Protein AF-A0A6G8PZ18-F1 (afdb_monomer_lite)

pLDDT: mean 74.46, std 16.66, range [36.09, 93.75]

Organism: NCBI:txid2653852

Foldseek 3Di:
DDPPDPPPQDAQCACVVHPDRRRHGFPDADPNGTHNPVVVVVVVVVVVVVVPDDPDPVVLVVVCVVDDVVVNVVVVVVVVVVVPDDPDPDDDDDDD

Structure (mmCIF, N/CA/C/O backbone):
data_AF-A0A6G8PZ18-F1
#
_entry.id   AF-A0A6G8PZ18-F1
#
loop_
_atom_site.group_PDB
_atom_site.id
_atom_site.type_symbol
_atom_site.label_atom_id
_atom_site.label_alt_id
_atom_site.label_comp_id
_atom_site.label_asym_id
_atom_site.label_entity_id
_atom_site.label_seq_id
_atom_site.pdbx_PDB_ins_code
_atom_site.Cartn_x
_atom_site.Cartn_y
_atom_site.Cartn_z
_atom_site.occupancy
_atom_site.B_iso_or_equiv
_atom_site.auth_seq_id
_atom_site.auth_comp_id
_atom_site.auth_asym_id
_atom_site.auth_atom_id
_atom_site.pdbx_PDB_model_num
ATOM 1 N N . MET A 1 1 ? -9.345 18.962 28.531 1.00 39.25 1 MET A N 1
ATOM 2 C CA . MET A 1 1 ? -8.902 17.553 28.409 1.00 39.25 1 MET A CA 1
ATOM 3 C C . MET A 1 1 ? -10.086 16.687 28.835 1.00 39.25 1 MET A C 1
ATOM 5 O O . MET A 1 1 ? -10.615 16.973 29.891 1.00 39.25 1 MET A O 1
ATOM 9 N N . GLY A 1 2 ? -10.638 15.736 28.082 1.00 37.50 2 GLY A N 1
ATOM 10 C CA . GLY A 1 2 ? -10.240 15.141 26.811 1.00 37.50 2 GLY A CA 1
ATOM 11 C C . GLY A 1 2 ? -11.452 14.859 25.911 1.00 37.50 2 GLY A C 1
ATOM 12 O O . GLY A 1 2 ? -12.573 14.655 26.374 1.00 37.50 2 GLY A O 1
ATOM 13 N N . LEU A 1 3 ? -11.199 14.903 24.606 1.00 41.94 3 LEU A N 1
ATOM 14 C CA . LEU A 1 3 ? -12.154 14.610 23.547 1.00 41.94 3 LEU A CA 1
ATOM 15 C C . LEU A 1 3 ? -12.273 13.087 23.418 1.00 41.94 3 LEU A C 1
ATOM 17 O O . LEU A 1 3 ? -11.537 12.471 22.651 1.00 41.94 3 LEU A O 1
ATOM 21 N N . PHE A 1 4 ? -13.194 12.465 24.153 1.00 38.62 4 PHE A N 1
ATOM 22 C CA . PHE A 1 4 ? -13.643 11.107 23.834 1.00 38.62 4 PHE A CA 1
ATOM 23 C C . PHE A 1 4 ? -14.584 11.181 22.627 1.00 38.62 4 PHE A C 1
ATOM 25 O O . PHE A 1 4 ? -15.793 10.981 22.725 1.00 38.62 4 PHE A O 1
ATOM 32 N N . GLY A 1 5 ? -14.011 11.542 21.476 1.00 36.09 5 GLY A N 1
ATOM 33 C CA . GLY A 1 5 ? -14.645 11.328 20.188 1.00 36.09 5 GLY A CA 1
ATOM 34 C C . GLY A 1 5 ? -14.917 9.837 20.058 1.00 36.09 5 GLY A C 1
ATOM 35 O O . GLY A 1 5 ? -14.018 9.020 20.260 1.00 36.09 5 GLY A O 1
ATOM 36 N N . ARG A 1 6 ? -16.179 9.498 19.798 1.00 40.88 6 ARG A N 1
ATOM 37 C CA . ARG A 1 6 ? -16.659 8.162 19.441 1.00 40.88 6 ARG A CA 1
ATOM 38 C C . ARG A 1 6 ? -15.587 7.473 18.580 1.00 40.88 6 ARG A C 1
ATOM 40 O O . ARG A 1 6 ? -15.339 7.915 17.462 1.00 40.88 6 ARG A O 1
ATOM 47 N N . ARG A 1 7 ? -14.918 6.432 19.094 1.00 45.75 7 ARG A N 1
ATOM 48 C CA . ARG A 1 7 ? -14.158 5.508 18.240 1.00 45.75 7 ARG A CA 1
ATOM 49 C C . ARG A 1 7 ? -15.209 4.778 1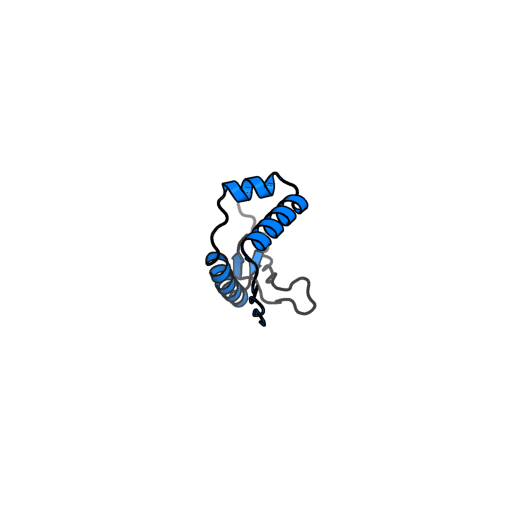7.415 1.00 45.75 7 ARG A C 1
ATOM 51 O O . ARG A 1 7 ? -15.690 3.731 17.832 1.00 45.75 7 ARG A O 1
ATOM 58 N N . GLU A 1 8 ? -15.637 5.375 16.306 1.00 48.50 8 GLU A N 1
ATOM 59 C CA . GLU A 1 8 ? -16.239 4.612 15.222 1.00 48.50 8 GLU A CA 1
ATOM 60 C C . GLU A 1 8 ? -15.243 3.498 14.932 1.00 48.50 8 GLU A C 1
ATOM 62 O O . GLU A 1 8 ? -14.103 3.749 14.535 1.00 48.50 8 GLU A O 1
ATOM 67 N N . SER A 1 9 ? -15.622 2.273 15.284 1.00 56.31 9 SER A N 1
ATOM 68 C CA . SER A 1 9 ? -14.872 1.084 14.928 1.00 56.31 9 SER A CA 1
ATOM 69 C C . SER A 1 9 ? -14.796 1.085 13.409 1.00 56.31 9 SER A C 1
ATOM 71 O O . SER A 1 9 ? -15.775 0.734 12.749 1.00 56.31 9 SER A O 1
ATOM 73 N N . LYS A 1 10 ? -13.677 1.573 12.859 1.00 73.88 10 LYS A N 1
ATOM 74 C CA . LYS A 1 10 ?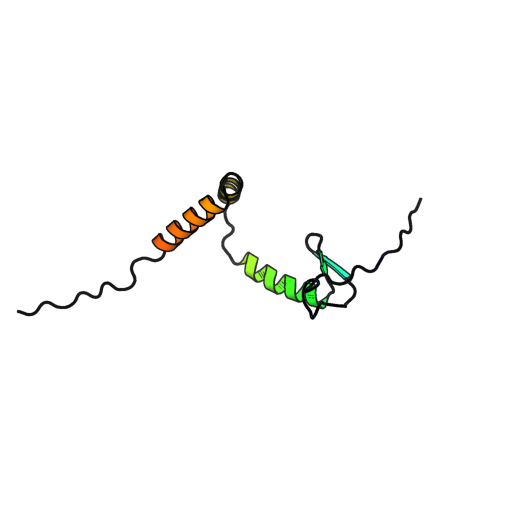 -13.432 1.564 11.418 1.00 73.88 10 LYS A CA 1
ATOM 75 C C . LYS A 1 10 ? -13.687 0.129 10.954 1.00 73.88 10 LYS A C 1
ATOM 77 O O . LYS A 1 10 ? -13.203 -0.806 11.584 1.00 73.88 10 LYS A O 1
ATOM 82 N N . THR A 1 11 ? -14.501 -0.078 9.931 1.00 87.81 11 THR A N 1
ATOM 83 C CA . THR A 1 11 ? -14.667 -1.407 9.333 1.00 87.81 11 THR A CA 1
ATOM 84 C C . THR A 1 11 ? -13.418 -1.751 8.533 1.00 87.81 11 THR A C 1
ATOM 86 O O . THR A 1 11 ? -12.710 -0.858 8.060 1.00 87.81 11 THR A O 1
ATOM 89 N N . CYS A 1 12 ? -13.122 -3.040 8.386 1.00 91.94 12 CYS A N 1
ATOM 90 C CA . CYS A 1 12 ? -12.031 -3.483 7.534 1.00 91.94 12 CYS A CA 1
ATOM 91 C C . CYS A 1 12 ? -12.241 -2.960 6.104 1.00 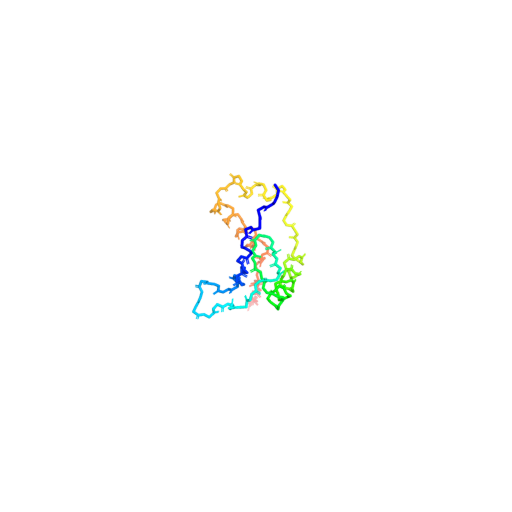91.94 12 CYS A C 1
ATOM 93 O O . CYS A 1 12 ? -13.321 -3.085 5.532 1.00 91.94 12 CYS A O 1
ATOM 95 N N . TRP A 1 13 ? -11.206 -2.350 5.526 1.00 91.00 13 TRP A N 1
ATOM 96 C CA . TRP A 1 13 ? -11.310 -1.726 4.205 1.00 91.00 13 TRP A CA 1
ATOM 97 C C . TRP A 1 13 ? -11.095 -2.703 3.045 1.00 91.00 13 TRP A C 1
ATOM 99 O O . TRP A 1 13 ? -11.257 -2.354 1.872 1.00 91.00 13 TRP A O 1
ATOM 109 N N . VAL A 1 14 ? -10.738 -3.943 3.367 1.00 90.56 14 VAL A N 1
ATOM 110 C CA . VAL A 1 14 ? -10.504 -5.009 2.398 1.00 90.56 14 VAL A CA 1
ATOM 111 C C . VAL A 1 14 ? -11.769 -5.237 1.596 1.00 90.56 14 VAL A C 1
ATOM 113 O O . VAL A 1 14 ? -12.844 -5.460 2.155 1.00 90.56 14 VAL A O 1
ATOM 116 N N . ARG A 1 15 ? -11.625 -5.176 0.269 1.00 86.31 15 ARG A N 1
ATOM 117 C CA . ARG A 1 15 ? -12.718 -5.401 -0.685 1.00 86.31 15 ARG A C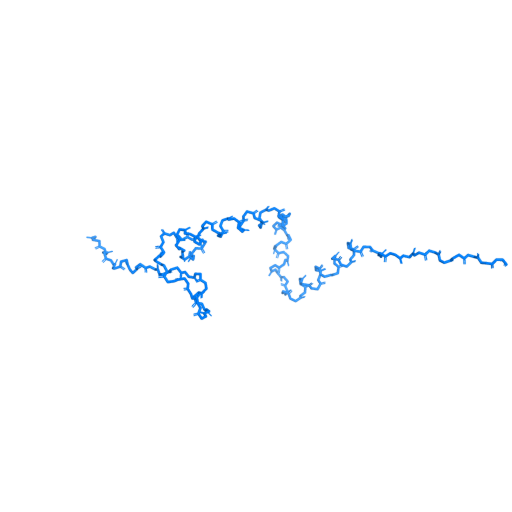A 1
ATOM 118 C C . ARG A 1 15 ? -13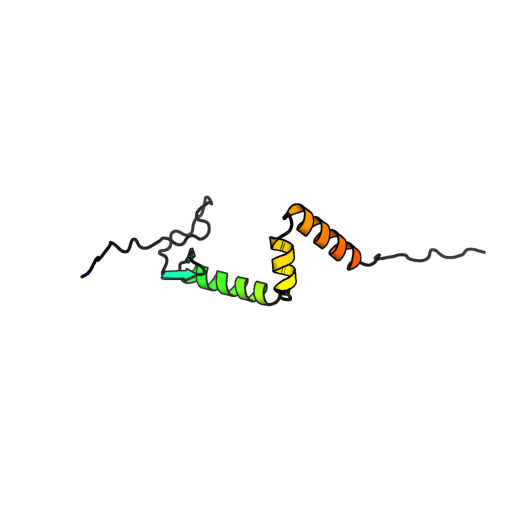.900 -4.436 -0.511 1.00 86.31 15 ARG A C 1
ATOM 120 O O . ARG A 1 15 ? -14.973 -4.697 -1.044 1.00 86.31 15 ARG A O 1
ATOM 127 N N . SER A 1 16 ? -13.692 -3.299 0.161 1.00 86.56 16 SER A N 1
ATOM 128 C CA . SER A 1 16 ? -14.726 -2.293 0.462 1.00 86.56 16 SER A CA 1
ATOM 129 C C . SER A 1 16 ? -15.453 -1.742 -0.767 1.00 86.56 16 SER A C 1
AT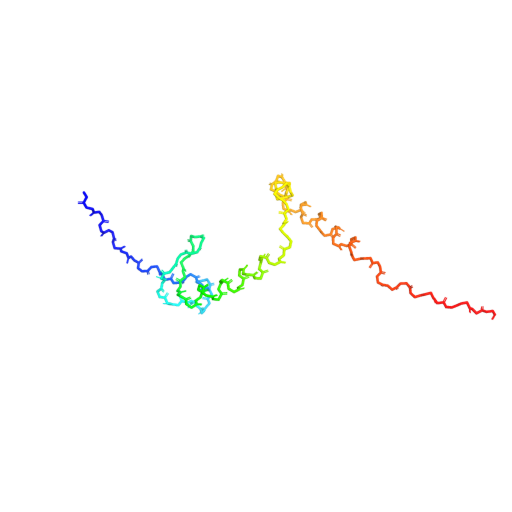OM 131 O O . SER A 1 16 ? -16.590 -1.304 -0.652 1.00 86.56 16 SER A O 1
ATOM 133 N N . SER A 1 17 ? -14.812 -1.768 -1.939 1.00 87.12 17 SER A N 1
ATOM 134 C CA . SER A 1 17 ? -15.388 -1.319 -3.217 1.00 87.12 17 SER A CA 1
ATOM 135 C C . SER A 1 17 ? -15.892 -2.467 -4.104 1.00 87.12 17 SER A C 1
ATOM 137 O O . SER A 1 17 ? -16.037 -2.289 -5.308 1.00 87.12 17 SER A O 1
ATOM 139 N N . THR A 1 18 ? -16.100 -3.659 -3.542 1.00 90.06 18 THR A N 1
ATOM 140 C CA . THR A 1 18 ? -16.612 -4.838 -4.261 1.00 90.06 18 THR A CA 1
ATOM 141 C C . THR A 1 18 ? -17.933 -5.303 -3.651 1.00 90.06 18 THR A C 1
ATOM 143 O O . THR A 1 18 ? -18.257 -4.906 -2.535 1.00 90.06 18 THR A O 1
ATOM 146 N N . ASP A 1 19 ? -18.662 -6.180 -4.345 1.00 92.62 19 ASP A N 1
ATOM 147 C CA . ASP A 1 19 ? -19.953 -6.714 -3.876 1.00 92.62 19 ASP A CA 1
ATOM 148 C C . ASP A 1 19 ? -19.852 -7.594 -2.613 1.00 92.62 19 ASP A C 1
ATOM 150 O O . ASP A 1 19 ? -20.863 -7.885 -1.980 1.00 92.62 19 ASP A O 1
ATOM 154 N N . ASP A 1 20 ? -18.641 -8.009 -2.223 1.00 87.50 20 ASP A N 1
ATOM 155 C CA . ASP A 1 20 ? -18.379 -8.816 -1.023 1.00 87.50 20 ASP A CA 1
ATOM 156 C C . ASP A 1 20 ? -17.233 -8.188 -0.200 1.00 87.50 20 ASP A C 1
ATOM 158 O O . ASP A 1 20 ? -16.075 -8.623 -0.276 1.00 87.50 20 ASP A O 1
ATOM 162 N N . PRO A 1 21 ? -17.526 -7.089 0.528 1.00 90.06 21 PRO A N 1
ATOM 163 C CA . PRO A 1 21 ? -16.562 -6.391 1.365 1.00 90.06 21 PRO A CA 1
ATOM 164 C C . PRO A 1 21 ? -16.340 -7.113 2.696 1.00 90.06 21 PRO A C 1
ATOM 166 O O . PRO A 1 21 ? -17.235 -7.751 3.254 1.00 90.06 21 PRO A O 1
ATOM 169 N N . CYS A 1 22 ? -15.154 -6.943 3.283 1.00 88.44 22 CYS A N 1
ATOM 170 C CA . CYS A 1 22 ? -14.898 -7.449 4.625 1.00 88.44 22 CYS A CA 1
ATOM 171 C C . CYS A 1 22 ? -15.679 -6.623 5.664 1.00 88.44 22 CYS A C 1
ATOM 173 O O . CYS A 1 22 ? -15.257 -5.545 6.070 1.00 88.44 22 CYS A O 1
ATOM 175 N N . GLY A 1 23 ? -16.814 -7.142 6.138 1.00 87.75 23 GLY A N 1
ATOM 176 C CA . GLY A 1 23 ? -17.648 -6.486 7.158 1.00 87.75 23 GLY A CA 1
ATOM 177 C C . GLY A 1 23 ? -17.102 -6.547 8.594 1.00 87.75 23 GLY A C 1
ATOM 178 O O . GLY A 1 23 ? -17.784 -6.127 9.527 1.00 87.75 23 GLY A O 1
ATOM 179 N N . ARG A 1 24 ? -15.902 -7.105 8.809 1.00 91.75 24 ARG A N 1
ATOM 180 C CA . ARG A 1 24 ? -15.311 -7.269 10.149 1.00 91.75 24 ARG A CA 1
ATOM 181 C C . ARG A 1 24 ? -14.850 -5.915 10.711 1.00 91.75 24 ARG A C 1
ATOM 183 O O . ARG A 1 24 ? -14.377 -5.075 9.941 1.00 91.75 24 ARG A O 1
ATOM 190 N N . PRO A 1 25 ? -14.929 -5.693 12.035 1.00 89.88 25 PRO A N 1
ATOM 191 C CA . PRO A 1 25 ? -14.344 -4.505 12.647 1.00 89.88 25 PRO A CA 1
ATOM 192 C C . PRO A 1 25 ? -12.828 -4.507 12.431 1.00 89.88 25 PRO A C 1
ATOM 194 O O . PRO A 1 25 ? -12.184 -5.557 12.489 1.00 89.88 25 PRO A O 1
ATOM 197 N N . ALA A 1 26 ? -12.261 -3.337 12.158 1.00 91.75 26 ALA A N 1
ATOM 198 C CA . ALA A 1 26 ? -10.823 -3.184 12.072 1.00 91.75 26 ALA A CA 1
ATOM 199 C C . ALA A 1 26 ? -10.215 -3.140 13.474 1.00 91.75 26 ALA A C 1
ATOM 201 O O . ALA A 1 26 ? -10.685 -2.415 14.354 1.00 91.75 26 ALA A O 1
ATOM 202 N N . THR A 1 27 ? -9.140 -3.900 13.638 1.00 90.88 27 THR A N 1
ATOM 203 C CA . THR A 1 27 ? -8.365 -3.999 14.880 1.00 90.88 27 THR A CA 1
ATOM 204 C C . THR A 1 27 ? -6.972 -3.400 14.700 1.00 90.88 27 THR A C 1
ATOM 206 O O . THR A 1 27 ? -6.371 -2.943 15.668 1.00 90.88 27 THR A O 1
ATOM 209 N N . VAL A 1 28 ? -6.474 -3.354 13.460 1.00 90.00 28 VAL A N 1
ATOM 210 C CA . VAL A 1 28 ? -5.138 -2.859 13.115 1.00 90.00 28 VAL A CA 1
ATOM 211 C C . VAL A 1 28 ? -5.203 -1.871 11.949 1.00 90.00 28 VAL A C 1
ATOM 213 O O . VAL A 1 28 ? -6.153 -1.868 11.166 1.00 90.00 28 VAL A O 1
ATOM 216 N N . GLU A 1 29 ? -4.191 -1.015 11.832 1.00 89.19 29 GLU A N 1
ATOM 217 C CA . GLU A 1 29 ? -4.046 -0.054 10.737 1.00 89.19 29 GLU A CA 1
ATOM 218 C C . GLU A 1 29 ? -2.666 -0.245 10.098 1.00 89.19 29 GLU A C 1
ATOM 220 O O . GLU A 1 29 ? -1.647 -0.112 10.773 1.00 89.19 29 GLU A O 1
ATOM 225 N N . ILE A 1 30 ? -2.631 -0.585 8.808 1.00 83.94 30 ILE A N 1
ATOM 226 C CA . ILE A 1 30 ? -1.401 -0.828 8.045 1.00 83.94 30 ILE A CA 1
ATOM 227 C C . ILE A 1 30 ? -1.316 0.242 6.958 1.00 83.94 30 ILE A C 1
ATOM 229 O O . ILE A 1 30 ? -2.222 0.361 6.136 1.00 83.94 30 ILE A O 1
ATOM 233 N N . LEU A 1 31 ? -0.247 1.048 6.965 1.00 83.50 31 LEU A N 1
ATOM 234 C CA . LEU A 1 31 ? -0.030 2.154 6.013 1.00 83.50 31 LEU A CA 1
ATOM 235 C C . LEU A 1 31 ? -1.220 3.137 5.906 1.00 83.50 31 LEU A C 1
ATOM 237 O O . LEU A 1 31 ? -1.501 3.672 4.836 1.00 83.50 31 LEU A O 1
ATOM 241 N N . GLY A 1 32 ? -1.934 3.370 7.012 1.00 84.50 32 GLY A N 1
ATOM 242 C CA . GLY A 1 32 ? -3.109 4.250 7.048 1.00 84.50 32 GLY A CA 1
ATOM 243 C C . GLY A 1 32 ? -4.422 3.594 6.598 1.00 84.50 32 GLY A C 1
ATOM 244 O O . GLY A 1 32 ? -5.451 4.266 6.531 1.00 84.50 32 GLY A O 1
ATOM 245 N N . VAL A 1 33 ? -4.411 2.292 6.294 1.00 87.25 33 VAL A N 1
ATOM 246 C CA . VAL A 1 33 ? -5.590 1.522 5.876 1.00 87.25 33 VAL A CA 1
ATOM 247 C C . VAL A 1 33 ? -6.038 0.596 7.019 1.00 87.25 33 VAL A C 1
ATOM 249 O O . VAL A 1 33 ? -5.205 -0.122 7.572 1.00 87.25 33 VAL A O 1
ATOM 252 N N . PRO A 1 34 ? -7.328 0.590 7.412 1.00 91.94 34 PRO A N 1
ATOM 253 C CA . PRO A 1 34 ? -7.818 -0.229 8.520 1.00 91.94 34 PRO A CA 1
ATOM 254 C C . PRO A 1 34 ? -8.105 -1.685 8.100 1.00 91.94 34 PRO A C 1
ATOM 256 O O . PRO A 1 34 ? -8.831 -1.938 7.134 1.00 91.94 34 PRO A O 1
ATOM 259 N N . PHE A 1 35 ? -7.602 -2.653 8.872 1.00 90.25 35 PHE A N 1
ATOM 260 C CA . PHE A 1 35 ? -7.778 -4.094 8.655 1.00 90.25 35 PHE A CA 1
ATOM 261 C C . PHE A 1 35 ? -8.306 -4.805 9.907 1.00 90.25 35 PHE A C 1
ATOM 263 O O . PHE A 1 35 ? -8.016 -4.421 11.042 1.00 90.25 35 PHE A O 1
ATOM 270 N N . CYS A 1 36 ? -9.074 -5.877 9.708 1.00 93.75 36 CYS A N 1
ATOM 271 C CA . CYS A 1 36 ? -9.286 -6.873 10.756 1.00 93.75 36 CYS A CA 1
ATOM 272 C C . CYS A 1 36 ? -8.052 -7.784 10.868 1.00 93.75 36 CYS A C 1
ATOM 274 O O . CYS A 1 36 ? -7.264 -7.868 9.927 1.00 93.75 36 CYS A O 1
ATOM 276 N N . GLU A 1 37 ? -7.898 -8.485 11.992 1.00 90.75 37 GLU A N 1
ATOM 277 C CA . GLU A 1 37 ? -6.726 -9.342 12.250 1.00 90.75 37 GLU A CA 1
ATOM 278 C C . GLU A 1 37 ? -6.480 -10.375 11.142 1.00 90.75 37 GLU A C 1
ATOM 280 O O . GLU A 1 37 ? -5.358 -10.497 10.660 1.00 90.75 37 GLU A O 1
ATOM 285 N N . SER A 1 38 ? -7.530 -11.055 10.668 1.00 90.56 38 SER A N 1
ATOM 286 C CA . SER A 1 38 ? -7.394 -12.076 9.620 1.00 90.56 38 SER A CA 1
ATOM 287 C C . SER A 1 38 ? -6.862 -11.500 8.308 1.00 90.56 38 SER A C 1
ATOM 289 O O . SER A 1 38 ? -5.941 -12.050 7.717 1.00 90.56 38 SER A O 1
ATOM 291 N N . CYS A 1 39 ? -7.403 -10.364 7.859 1.00 91.88 39 CYS A N 1
ATOM 292 C CA . CYS A 1 39 ? -6.947 -9.760 6.610 1.00 91.88 39 CYS A CA 1
ATOM 293 C C . CYS A 1 39 ? -5.585 -9.070 6.743 1.00 91.88 39 CYS A C 1
ATOM 295 O O . CYS A 1 39 ? -4.888 -8.913 5.747 1.00 91.88 39 CYS A O 1
ATOM 297 N N . ALA A 1 40 ? -5.214 -8.633 7.947 1.00 91.38 40 ALA A N 1
ATOM 298 C CA . ALA A 1 40 ? -3.883 -8.105 8.210 1.00 91.38 40 ALA A CA 1
ATOM 299 C C . ALA A 1 40 ? -2.818 -9.195 8.072 1.00 91.38 40 ALA A C 1
ATOM 301 O O . ALA A 1 40 ? -1.810 -8.974 7.411 1.00 91.38 40 ALA A O 1
ATOM 302 N N . GLN A 1 41 ? -3.083 -10.385 8.613 1.00 90.69 41 GLN A N 1
ATOM 303 C CA . GLN A 1 41 ? -2.185 -11.527 8.485 1.00 90.69 41 GLN A CA 1
ATOM 304 C C . GLN A 1 41 ? -2.000 -11.946 7.020 1.00 90.69 41 GLN A C 1
ATOM 306 O O . GLN A 1 41 ? -0.872 -12.091 6.558 1.00 90.69 41 GLN A O 1
ATOM 311 N N . GLU A 1 42 ? -3.094 -12.051 6.258 1.00 88.81 42 GLU A N 1
ATOM 312 C CA . GLU A 1 42 ? -3.018 -12.313 4.814 1.00 88.81 42 GLU A CA 1
ATOM 313 C C . GLU A 1 42 ? -2.199 -11.229 4.089 1.00 88.81 42 GLU A C 1
ATOM 315 O O . GLU A 1 42 ? -1.350 -11.533 3.252 1.00 88.81 42 GLU A O 1
ATOM 320 N N . TYR A 1 43 ? -2.414 -9.952 4.424 1.00 86.44 43 TYR A N 1
ATOM 321 C CA . TYR A 1 43 ? -1.653 -8.846 3.843 1.00 86.44 43 TYR A CA 1
ATOM 322 C C . TYR A 1 43 ? -0.152 -8.947 4.149 1.00 86.44 43 TYR A C 1
ATOM 324 O O . TYR A 1 43 ? 0.662 -8.691 3.264 1.00 86.44 43 TYR A O 1
ATOM 332 N N . GLU A 1 44 ? 0.228 -9.333 5.367 1.00 83.62 44 GLU A N 1
ATOM 333 C CA . GLU A 1 44 ? 1.628 -9.518 5.765 1.00 83.62 44 GLU A CA 1
ATOM 334 C C . GLU A 1 44 ? 2.309 -10.650 4.984 1.00 83.62 44 GLU A C 1
ATOM 336 O O . GLU A 1 44 ? 3.452 -10.492 4.547 1.00 83.62 44 GLU A O 1
ATOM 341 N N . GLU A 1 45 ? 1.600 -11.749 4.714 1.00 84.69 45 GLU A N 1
ATOM 342 C CA . GLU A 1 45 ? 2.095 -12.832 3.856 1.00 84.69 45 GLU A CA 1
ATOM 343 C C . GLU A 1 45 ? 2.360 -12.340 2.423 1.00 84.69 45 GLU A C 1
ATOM 345 O O . GLU A 1 45 ? 3.417 -12.612 1.847 1.00 84.69 45 GLU A O 1
ATOM 350 N N . TYR A 1 46 ? 1.451 -11.542 1.855 1.00 77.19 46 TYR A N 1
ATOM 351 C CA . TYR A 1 46 ? 1.660 -10.930 0.539 1.00 77.19 46 TYR A CA 1
ATOM 352 C C . TYR A 1 46 ? 2.764 -9.861 0.544 1.00 77.19 46 TYR A C 1
ATOM 354 O O . TYR A 1 46 ? 3.526 -9.751 -0.420 1.00 77.19 46 TYR A O 1
ATOM 362 N N . ALA A 1 47 ? 2.893 -9.086 1.621 1.00 78.06 47 ALA A N 1
ATOM 363 C CA . ALA A 1 47 ? 3.950 -8.090 1.776 1.00 78.06 47 ALA A CA 1
ATOM 364 C C . ALA A 1 47 ? 5.340 -8.743 1.837 1.00 78.06 47 ALA A C 1
ATOM 366 O O . ALA A 1 47 ? 6.301 -8.223 1.258 1.00 78.06 47 ALA A O 1
ATOM 367 N N . ALA A 1 48 ? 5.448 -9.917 2.466 1.00 82.31 48 ALA A N 1
ATOM 368 C CA . ALA A 1 48 ? 6.677 -10.701 2.471 1.00 82.31 48 ALA A CA 1
ATOM 369 C C . ALA A 1 48 ? 7.105 -11.082 1.043 1.00 82.31 48 ALA A C 1
ATOM 371 O O . ALA A 1 48 ? 8.284 -10.968 0.714 1.00 82.31 48 ALA A O 1
ATOM 372 N N . ILE A 1 49 ? 6.157 -11.416 0.155 1.00 76.19 49 ILE A N 1
ATOM 373 C CA . ILE A 1 49 ? 6.442 -11.679 -1.269 1.00 76.19 49 ILE A CA 1
ATOM 374 C C . ILE A 1 49 ? 6.996 -10.426 -1.965 1.00 76.19 49 ILE A C 1
ATOM 376 O O . ILE A 1 49 ? 7.969 -10.519 -2.711 1.00 76.19 49 ILE A O 1
ATOM 380 N N . GLY A 1 50 ? 6.421 -9.249 -1.702 1.00 69.06 50 GLY A N 1
ATOM 381 C CA . GLY A 1 50 ? 6.889 -7.977 -2.273 1.00 69.06 50 GLY A CA 1
ATOM 382 C C . GLY A 1 50 ? 8.293 -7.563 -1.815 1.00 69.06 50 GLY A C 1
ATOM 383 O O . GLY A 1 50 ? 8.976 -6.817 -2.510 1.00 69.06 50 GLY A O 1
ATOM 384 N N . THR A 1 51 ? 8.754 -8.084 -0.678 1.00 62.69 51 THR A N 1
ATOM 385 C CA . THR A 1 51 ? 10.104 -7.832 -0.149 1.00 62.69 51 THR A CA 1
ATOM 386 C C . THR A 1 51 ? 11.160 -8.740 -0.797 1.00 62.69 51 THR A C 1
ATOM 388 O O . THR A 1 51 ? 12.346 -8.424 -0.774 1.00 62.69 51 THR A O 1
ATOM 391 N N . LEU A 1 52 ? 10.746 -9.850 -1.423 1.00 59.72 52 LEU A N 1
ATOM 392 C CA . LEU A 1 52 ? 11.637 -10.778 -2.134 1.00 59.72 52 LEU A CA 1
ATOM 393 C C . LEU A 1 52 ? 12.036 -10.292 -3.538 1.00 59.72 52 LEU A C 1
ATOM 395 O O . LEU A 1 52 ? 12.873 -10.922 -4.183 1.00 59.72 52 LEU A O 1
ATOM 399 N N . THR A 1 53 ? 11.441 -9.207 -4.041 1.00 63.34 53 THR A N 1
ATOM 400 C CA . THR A 1 53 ? 11.870 -8.591 -5.305 1.00 63.34 53 THR A CA 1
ATOM 401 C C . THR A 1 53 ? 13.002 -7.602 -5.063 1.00 63.34 53 THR A C 1
ATOM 403 O O . THR A 1 53 ? 12.912 -6.811 -4.127 1.00 63.34 53 THR A O 1
ATOM 406 N N . ASP A 1 54 ? 14.033 -7.627 -5.920 1.00 59.38 54 ASP A N 1
ATOM 407 C CA . ASP A 1 54 ? 15.168 -6.699 -5.845 1.00 59.38 54 ASP A CA 1
ATOM 408 C C . ASP A 1 54 ? 14.660 -5.258 -5.666 1.00 59.38 54 ASP A C 1
ATOM 410 O O . ASP A 1 54 ? 13.905 -4.772 -6.521 1.00 59.38 54 ASP A O 1
ATOM 414 N N . PRO A 1 55 ? 15.033 -4.569 -4.572 1.00 62.31 55 PRO A N 1
ATOM 415 C CA . PRO A 1 55 ? 14.586 -3.208 -4.351 1.00 62.31 55 PRO A CA 1
ATOM 416 C C . PRO A 1 55 ? 15.102 -2.346 -5.499 1.00 62.31 55 PRO A C 1
ATOM 418 O O . PRO A 1 55 ? 16.305 -2.286 -5.762 1.00 62.31 55 PRO A O 1
ATOM 421 N N . VAL A 1 56 ? 14.184 -1.674 -6.196 1.00 66.94 56 VAL A N 1
ATOM 422 C CA . VAL A 1 56 ? 14.562 -0.648 -7.169 1.00 66.94 56 VAL A CA 1
ATOM 423 C C . VAL A 1 56 ? 15.360 0.405 -6.393 1.00 66.94 56 VAL A C 1
ATOM 425 O O . VAL A 1 56 ? 14.828 0.944 -5.419 1.00 66.94 56 VAL A O 1
ATOM 428 N N . PRO A 1 57 ? 16.624 0.684 -6.758 1.00 76.25 57 PRO A N 1
ATOM 429 C CA . PRO A 1 57 ? 17.439 1.632 -6.013 1.00 76.25 57 PRO A CA 1
ATOM 430 C C . PRO A 1 57 ? 16.733 2.992 -5.954 1.00 76.25 57 PRO A C 1
ATOM 432 O O . PRO A 1 57 ? 16.105 3.408 -6.929 1.00 76.25 57 PRO A O 1
ATOM 435 N N . GLU A 1 58 ? 16.837 3.709 -4.829 1.00 70.38 58 GLU A N 1
ATOM 436 C CA . GLU A 1 58 ? 16.150 5.002 -4.639 1.00 70.38 58 GLU A CA 1
ATOM 437 C C . GLU A 1 58 ? 16.425 5.997 -5.773 1.00 70.38 58 GLU A C 1
ATOM 439 O O . GLU A 1 58 ? 15.541 6.744 -6.186 1.00 70.38 58 GLU A O 1
ATOM 444 N N . SER A 1 59 ? 17.634 5.971 -6.335 1.00 72.75 59 SER A N 1
ATOM 445 C CA . SER A 1 59 ? 18.020 6.789 -7.487 1.00 72.75 59 SER A CA 1
ATOM 446 C C . SER A 1 59 ? 17.210 6.479 -8.750 1.00 72.75 59 SER A C 1
ATOM 448 O O . SER A 1 59 ? 16.933 7.373 -9.550 1.00 72.75 59 SER A O 1
ATOM 450 N N . GLU A 1 60 ? 16.797 5.228 -8.938 1.00 71.94 60 GLU A N 1
ATOM 451 C CA . GLU A 1 60 ? 15.915 4.823 -10.025 1.00 71.94 60 GLU A CA 1
ATOM 452 C C . GLU A 1 60 ? 14.456 5.174 -9.711 1.00 71.94 60 GLU A C 1
ATOM 454 O O . GLU A 1 60 ? 13.772 5.682 -10.594 1.00 71.94 60 GLU A O 1
ATOM 459 N N . LEU A 1 61 ? 14.006 5.056 -8.454 1.00 70.94 61 LEU A N 1
ATOM 460 C CA . LEU A 1 61 ? 12.685 5.547 -8.028 1.00 70.94 61 LEU A CA 1
ATOM 461 C C . LEU A 1 61 ? 12.525 7.063 -8.237 1.00 70.94 61 LEU A C 1
ATOM 463 O O . LEU A 1 61 ? 11.486 7.508 -8.724 1.00 70.94 61 LEU A O 1
ATOM 467 N N . LEU A 1 62 ? 13.554 7.858 -7.933 1.00 74.25 62 LEU A N 1
ATOM 468 C CA . LEU A 1 62 ? 13.560 9.307 -8.168 1.00 74.25 62 LEU A CA 1
ATOM 469 C C . LEU A 1 62 ? 13.468 9.640 -9.662 1.00 74.25 62 LEU A C 1
ATOM 471 O O . LEU A 1 62 ? 12.636 10.453 -10.057 1.00 74.25 62 LEU A O 1
ATOM 475 N N . ARG A 1 63 ? 14.224 8.938 -10.515 1.00 67.31 63 ARG A N 1
ATOM 476 C CA . ARG A 1 63 ? 14.121 9.084 -11.979 1.00 67.31 63 ARG A CA 1
ATOM 477 C C . ARG A 1 63 ? 12.741 8.701 -12.517 1.00 67.31 63 ARG A C 1
ATOM 479 O O . ARG A 1 63 ? 12.247 9.332 -13.452 1.00 67.31 63 ARG A O 1
ATOM 486 N N . LEU A 1 64 ? 12.109 7.680 -11.938 1.00 68.00 64 LEU A N 1
ATOM 487 C CA . LEU A 1 64 ? 10.738 7.293 -12.282 1.00 68.00 64 LEU A CA 1
ATOM 488 C C . LEU A 1 64 ? 9.715 8.350 -11.831 1.00 68.00 64 LEU A C 1
ATOM 490 O O . LEU A 1 64 ? 8.694 8.522 -12.488 1.00 68.00 64 LEU A O 1
ATOM 494 N N . ARG A 1 65 ? 9.990 9.071 -10.735 1.00 69.81 65 ARG A N 1
ATOM 495 C CA . ARG A 1 65 ? 9.133 10.145 -10.208 1.00 69.81 65 ARG A CA 1
ATOM 496 C C . ARG A 1 65 ? 9.237 11.443 -11.011 1.00 69.81 65 ARG A C 1
ATOM 498 O O . ARG A 1 65 ? 8.245 12.154 -11.141 1.00 69.81 65 ARG A O 1
ATOM 505 N N . GLU A 1 66 ? 10.424 11.756 -11.520 1.00 76.25 66 GLU A N 1
ATOM 506 C CA . GLU A 1 66 ? 10.698 12.968 -12.306 1.00 76.25 66 GLU A CA 1
ATOM 507 C C . GLU A 1 66 ? 10.237 12.855 -13.765 1.00 76.25 66 GLU A C 1
ATOM 509 O O . GLU A 1 66 ? 9.974 13.866 -14.416 1.00 76.25 66 GLU A O 1
ATOM 514 N N . THR A 1 67 ? 10.110 11.633 -14.286 1.00 73.69 67 THR A N 1
ATOM 515 C CA . THR A 1 67 ? 9.638 11.382 -15.652 1.00 73.69 67 THR A CA 1
ATOM 516 C C . THR A 1 67 ? 8.151 11.051 -15.679 1.00 73.69 67 THR A C 1
ATOM 518 O O . THR A 1 67 ? 7.564 10.577 -14.708 1.00 73.69 67 THR A O 1
ATOM 521 N N . SER A 1 68 ? 7.505 11.275 -16.825 1.00 84.00 68 SER A N 1
ATOM 522 C CA . SER A 1 68 ? 6.130 10.811 -17.011 1.00 84.00 68 SER A CA 1
ATOM 523 C C . SER A 1 68 ? 6.061 9.293 -16.815 1.00 84.00 68 SER A C 1
ATOM 525 O O . SER A 1 68 ? 6.877 8.551 -17.369 1.00 84.00 68 SER A O 1
ATOM 527 N N . LEU A 1 69 ? 5.030 8.809 -16.116 1.00 80.06 69 LEU A N 1
ATOM 528 C CA . LEU A 1 69 ? 4.763 7.376 -15.945 1.00 80.06 69 LEU A CA 1
ATOM 529 C C . LEU A 1 69 ? 4.770 6.622 -17.289 1.00 80.06 69 LEU A C 1
ATOM 531 O O . LEU A 1 69 ? 5.259 5.497 -17.379 1.00 80.06 69 LEU A O 1
ATOM 535 N N . VAL A 1 70 ? 4.306 7.262 -18.367 1.00 85.06 70 VAL A N 1
ATOM 536 C CA . VAL A 1 70 ? 4.324 6.691 -19.724 1.00 85.06 70 VAL A CA 1
ATOM 537 C C . VAL A 1 70 ? 5.751 6.468 -20.231 1.00 85.06 70 VAL A C 1
ATOM 539 O O . VAL A 1 70 ? 6.045 5.436 -20.839 1.00 85.06 70 VAL A O 1
ATOM 542 N N . GLU A 1 71 ? 6.644 7.422 -19.999 1.00 87.19 71 GLU A N 1
ATOM 543 C CA . GLU A 1 71 ? 8.043 7.350 -20.416 1.00 87.19 71 GLU A CA 1
ATOM 544 C C . GLU A 1 71 ? 8.805 6.288 -19.619 1.00 87.19 71 GLU A C 1
ATOM 546 O O . GLU A 1 71 ? 9.456 5.415 -20.204 1.00 87.19 71 GLU A O 1
ATOM 551 N N . SER A 1 72 ? 8.617 6.297 -18.301 1.00 84.50 72 SER A N 1
ATOM 552 C CA . SER A 1 72 ? 9.111 5.285 -17.370 1.00 84.50 72 SER A CA 1
ATOM 553 C C . SER A 1 72 ? 8.711 3.863 -17.783 1.00 84.50 72 SER A C 1
ATOM 555 O O . SER A 1 72 ? 9.563 2.982 -17.934 1.00 84.50 72 SER A O 1
ATOM 557 N N . LEU A 1 73 ? 7.425 3.634 -18.078 1.00 86.44 73 LEU A N 1
ATOM 558 C CA . LEU A 1 73 ? 6.931 2.330 -18.534 1.00 86.44 73 LEU A CA 1
ATOM 559 C C . LEU A 1 73 ? 7.516 1.918 -19.892 1.00 86.44 73 LEU A C 1
ATOM 561 O O . LEU A 1 73 ? 7.814 0.740 -20.106 1.00 86.44 73 LEU A O 1
ATOM 565 N N . ARG A 1 74 ? 7.704 2.862 -20.825 1.00 87.88 74 ARG A N 1
ATOM 566 C CA . ARG A 1 74 ? 8.361 2.581 -22.114 1.00 87.88 74 ARG A CA 1
ATOM 567 C C . ARG A 1 74 ? 9.815 2.149 -21.915 1.00 87.88 74 ARG A C 1
ATOM 569 O O . ARG A 1 74 ? 10.254 1.230 -22.605 1.00 87.88 74 ARG A O 1
ATOM 576 N N . ARG A 1 75 ? 10.548 2.767 -20.983 1.00 85.38 75 ARG A N 1
ATOM 577 C CA . ARG A 1 75 ? 11.932 2.398 -20.643 1.00 85.38 75 ARG A CA 1
ATOM 578 C C . ARG A 1 75 ? 12.014 0.980 -20.078 1.00 85.38 75 ARG A C 1
ATOM 580 O O . ARG A 1 75 ? 12.727 0.157 -20.648 1.00 85.38 75 ARG A O 1
ATOM 587 N N . LEU A 1 76 ? 11.216 0.667 -19.058 1.00 85.62 76 LEU A N 1
ATOM 588 C CA . LEU A 1 76 ? 11.199 -0.663 -18.433 1.00 85.62 76 LEU A CA 1
ATOM 589 C C . LEU A 1 76 ? 10.838 -1.777 -19.428 1.00 85.62 76 LEU A C 1
ATOM 591 O O . LEU A 1 76 ? 11.424 -2.859 -19.404 1.00 85.62 76 LEU A O 1
ATOM 595 N N . ARG A 1 77 ? 9.908 -1.514 -20.358 1.00 87.31 77 ARG A N 1
ATOM 596 C CA . ARG A 1 77 ? 9.562 -2.467 -21.428 1.00 87.31 77 ARG A CA 1
ATOM 597 C C . ARG A 1 77 ? 10.739 -2.757 -22.358 1.00 87.31 77 ARG A C 1
ATOM 599 O O . ARG A 1 77 ? 10.940 -3.918 -22.707 1.00 87.31 77 ARG A O 1
ATOM 606 N N . ARG A 1 78 ? 11.519 -1.736 -22.735 1.00 88.00 78 ARG A N 1
ATOM 607 C CA . ARG A 1 78 ? 12.735 -1.921 -23.546 1.00 88.00 78 ARG A CA 1
ATOM 608 C C . ARG A 1 78 ? 13.776 -2.744 -22.795 1.00 88.00 78 ARG A C 1
ATOM 610 O O . ARG A 1 78 ? 14.282 -3.709 -23.346 1.00 88.00 78 ARG A O 1
ATOM 617 N N . GLU A 1 79 ? 14.039 -2.418 -21.532 1.00 86.12 79 GLU A N 1
ATOM 618 C CA . GLU A 1 79 ? 15.010 -3.150 -20.706 1.00 86.12 79 GLU A CA 1
ATOM 619 C C . GLU A 1 79 ? 14.616 -4.617 -20.517 1.00 86.12 79 GLU A C 1
ATOM 621 O O . GLU A 1 79 ? 15.455 -5.508 -20.642 1.00 86.12 79 GLU A O 1
ATOM 626 N N . ARG A 1 80 ? 13.327 -4.893 -20.295 1.00 82.56 80 ARG A N 1
ATOM 627 C CA . ARG A 1 80 ? 12.819 -6.266 -20.215 1.00 82.56 80 ARG A CA 1
ATOM 628 C C . ARG A 1 80 ? 12.961 -7.008 -21.544 1.00 82.56 80 ARG A C 1
ATOM 630 O O . ARG A 1 80 ? 13.350 -8.171 -21.527 1.00 82.56 80 ARG A O 1
ATOM 637 N N . ALA A 1 81 ? 12.682 -6.355 -22.673 1.00 84.31 81 ALA A N 1
ATOM 638 C CA . ALA A 1 81 ? 12.884 -6.943 -23.996 1.00 84.31 81 ALA A CA 1
ATOM 639 C C . ALA A 1 81 ? 14.365 -7.266 -24.257 1.00 84.31 81 ALA A C 1
ATOM 641 O O . ALA A 1 81 ? 14.660 -8.322 -24.798 1.00 84.31 81 ALA A O 1
ATOM 642 N N . SER A 1 82 ? 15.290 -6.423 -23.791 1.00 76.56 82 SER A N 1
ATOM 643 C CA . SER A 1 82 ? 16.734 -6.673 -23.889 1.00 76.56 82 SER A CA 1
ATOM 644 C C . SER A 1 82 ? 17.224 -7.802 -22.972 1.00 76.56 82 SER A C 1
ATOM 646 O O . SER A 1 82 ? 18.163 -8.508 -23.328 1.00 76.56 82 SER A O 1
ATOM 648 N N . ARG A 1 83 ? 16.600 -8.000 -21.799 1.00 71.31 83 ARG A N 1
ATOM 649 C CA . ARG A 1 83 ? 16.901 -9.128 -20.888 1.00 71.31 83 ARG A CA 1
ATOM 650 C C . ARG A 1 83 ? 16.381 -10.466 -21.419 1.00 71.31 83 ARG A C 1
ATOM 652 O O . ARG A 1 83 ? 16.931 -11.516 -21.098 1.00 71.31 83 ARG A O 1
ATOM 659 N N . VAL A 1 84 ? 15.331 -10.444 -22.238 1.00 66.75 84 VAL A N 1
ATOM 660 C CA . VAL A 1 84 ? 14.861 -11.615 -22.983 1.00 66.75 84 VAL A CA 1
ATOM 661 C C . VAL A 1 84 ? 15.675 -11.703 -24.275 1.00 66.75 84 VAL A C 1
ATOM 663 O O . VAL A 1 84 ? 15.231 -11.273 -25.333 1.00 66.75 84 VAL A O 1
ATOM 666 N N . GLY A 1 85 ? 16.890 -12.255 -24.194 1.00 60.41 85 GLY A N 1
ATOM 667 C CA . GLY A 1 85 ? 17.664 -12.597 -25.392 1.00 60.41 85 GLY A CA 1
ATOM 668 C C . GLY A 1 85 ? 16.847 -13.473 -26.363 1.00 60.41 85 GLY A C 1
ATOM 669 O O . GLY A 1 85 ? 15.890 -14.132 -25.934 1.00 60.41 85 GLY A O 1
ATOM 670 N N . PRO A 1 86 ? 17.185 -13.497 -27.668 1.00 55.56 86 PRO A N 1
ATOM 671 C CA . PRO A 1 86 ? 16.415 -14.228 -28.668 1.00 55.56 86 PRO A CA 1
ATOM 672 C C . PRO A 1 86 ? 16.405 -15.720 -28.320 1.00 55.56 86 PRO A C 1
ATOM 674 O O . PRO A 1 86 ? 17.395 -16.431 -28.492 1.00 55.56 86 PRO A O 1
ATOM 677 N N . ARG A 1 87 ? 15.272 -16.214 -27.812 1.00 53.34 87 ARG A N 1
ATOM 678 C CA . ARG A 1 87 ? 15.042 -17.651 -27.669 1.00 53.34 87 ARG A CA 1
ATOM 679 C C . ARG A 1 87 ? 14.889 -18.237 -29.069 1.00 53.34 87 ARG A C 1
ATOM 681 O O . ARG A 1 87 ? 13.861 -18.045 -29.708 1.00 53.34 87 ARG A O 1
ATOM 688 N N . GLY A 1 88 ? 15.910 -18.970 -29.505 1.00 52.19 88 GLY A N 1
ATOM 689 C CA . GLY A 1 88 ? 15.785 -19.983 -30.550 1.00 52.19 88 GLY A CA 1
ATOM 690 C C . GLY A 1 88 ? 16.083 -19.525 -31.976 1.00 52.19 88 GLY A C 1
ATOM 691 O O . GLY A 1 88 ? 15.209 -19.587 -32.834 1.00 52.19 88 GLY A O 1
ATOM 692 N N . ALA A 1 89 ? 17.339 -19.193 -32.275 1.00 48.72 89 ALA A N 1
ATOM 693 C CA . ALA A 1 89 ? 17.872 -19.424 -33.617 1.00 48.72 89 ALA A CA 1
ATOM 694 C C . ALA A 1 89 ? 18.456 -20.847 -33.659 1.00 48.72 89 ALA A C 1
ATOM 696 O O . ALA A 1 89 ? 19.609 -21.070 -33.302 1.00 48.72 89 ALA A O 1
ATOM 697 N N . SER A 1 90 ? 17.636 -21.832 -34.035 1.00 53.56 90 SER A N 1
ATOM 698 C CA . SER A 1 90 ? 18.139 -23.157 -34.416 1.00 53.56 90 SER A CA 1
ATOM 699 C C . SER A 1 90 ? 18.731 -23.053 -35.831 1.00 53.56 90 SER A C 1
ATOM 701 O O . SER A 1 90 ? 18.009 -22.623 -36.738 1.00 53.56 90 SER A O 1
ATOM 703 N N . PRO A 1 91 ? 20.012 -23.398 -36.058 1.00 47.50 91 PRO A N 1
ATOM 704 C CA . PRO A 1 91 ? 20.596 -23.352 -37.390 1.00 47.50 91 PRO A CA 1
ATOM 705 C C . PRO A 1 91 ? 20.028 -24.518 -38.204 1.00 47.50 91 PRO A C 1
ATOM 707 O O . PRO A 1 91 ? 20.307 -25.684 -37.927 1.00 47.50 91 PRO A O 1
ATOM 710 N N . ARG A 1 92 ? 19.189 -24.219 -39.205 1.00 48.84 92 ARG A N 1
ATOM 711 C CA . ARG A 1 92 ? 18.759 -25.232 -40.177 1.00 48.84 92 ARG A CA 1
ATOM 712 C C . ARG A 1 92 ? 19.955 -25.635 -41.029 1.00 48.84 92 ARG A C 1
ATOM 714 O O . ARG A 1 92 ? 20.664 -24.785 -41.559 1.00 48.84 92 ARG A O 1
ATOM 721 N N . GLY A 1 93 ? 20.159 -26.947 -41.089 1.00 42.53 93 GLY A N 1
ATOM 722 C CA . GLY A 1 93 ? 21.319 -27.603 -41.665 1.00 42.53 93 GLY A CA 1
ATOM 723 C C . GLY A 1 93 ? 21.574 -27.294 -43.136 1.00 42.53 93 GLY A C 1
ATOM 724 O O . GLY A 1 93 ? 20.671 -27.030 -43.928 1.00 42.53 93 GLY A O 1
ATOM 725 N N . HIS A 1 94 ? 22.856 -27.387 -43.463 1.00 49.44 94 HIS A N 1
ATOM 726 C CA . HIS A 1 94 ? 23.410 -27.443 -44.804 1.00 49.44 94 HIS A CA 1
ATOM 727 C C . HIS A 1 94 ? 23.000 -28.774 -45.460 1.00 49.44 94 HIS A C 1
ATOM 729 O O . HIS A 1 94 ? 23.153 -29.829 -44.842 1.00 49.44 94 HIS A O 1
ATOM 735 N N . LYS A 1 95 ? 22.495 -28.746 -46.697 1.00 48.28 95 LYS A N 1
ATOM 736 C CA . LYS A 1 95 ? 22.491 -29.925 -47.571 1.00 48.28 95 LYS A CA 1
ATOM 737 C C . LYS A 1 95 ? 23.401 -29.636 -48.762 1.00 48.28 95 LYS A C 1
ATOM 739 O O . LYS A 1 95 ? 23.195 -28.639 -49.451 1.00 48.28 95 LYS A O 1
ATOM 744 N N . VAL A 1 96 ? 24.409 -30.497 -48.890 1.00 56.28 96 VAL A N 1
ATOM 745 C CA . VAL A 1 96 ? 25.261 -30.732 -50.064 1.00 56.28 96 VAL A CA 1
ATOM 746 C C . VAL A 1 96 ? 24.465 -31.347 -51.206 1.00 56.28 96 VAL A C 1
ATOM 748 O O . VAL A 1 96 ? 23.489 -32.076 -50.903 1.00 56.28 96 VAL A O 1
#

Secondary structure (DSSP, 8-state):
---------PBP-TTTTSSS---SBP-EEETTEEE-HHHHHHHHHHHHHHHTSPPPPHHHHHHHHHS-HHHHHHHHHHHHHHHS-------PPP--

Radius of gyration: 23.95 Å; chains: 1; bounding box: 45×48×78 Å

Sequence (96 aa):
MGLFGRRESKTCWVRSSTDDPCGRPATVEILGVPFCESCAQEYEEYAAIGTLTDPVPESELLRLRETSLVESLRRLRRERASRVGPRGASPRGHKV